Protein AF-A0A4Y2PY28-F1 (afdb_monomer)

Structure (mmCIF, N/CA/C/O backbone):
data_AF-A0A4Y2PY28-F1
#
_entry.id   AF-A0A4Y2PY28-F1
#
loop_
_atom_site.group_PDB
_atom_site.id
_atom_site.type_symbol
_atom_site.label_atom_id
_atom_site.label_alt_id
_atom_site.label_comp_id
_atom_site.label_asym_id
_atom_site.label_entity_id
_atom_site.label_seq_id
_atom_site.pdbx_PDB_ins_code
_atom_site.Cartn_x
_atom_site.Cartn_y
_atom_site.Cartn_z
_atom_site.occupancy
_atom_site.B_iso_or_equiv
_atom_site.auth_seq_id
_atom_site.auth_comp_id
_atom_site.auth_asym_id
_atom_site.auth_atom_id
_atom_site.pdbx_PDB_model_num
ATOM 1 N N . MET A 1 1 ? 18.741 -37.925 -11.623 1.00 42.62 1 MET A N 1
ATOM 2 C CA . MET A 1 1 ? 18.981 -37.374 -10.274 1.00 42.62 1 MET A CA 1
ATOM 3 C C . MET A 1 1 ? 19.808 -36.104 -10.390 1.00 42.62 1 MET A C 1
ATOM 5 O O . MET A 1 1 ? 21.008 -36.198 -10.601 1.00 42.62 1 MET A O 1
ATOM 9 N N . ARG A 1 2 ? 19.145 -34.948 -10.319 1.00 27.34 2 ARG A N 1
ATOM 10 C CA . ARG A 1 2 ? 19.666 -33.661 -9.835 1.00 27.34 2 ARG A CA 1
ATOM 11 C C . ARG A 1 2 ? 18.437 -32.921 -9.306 1.00 27.34 2 ARG A C 1
ATOM 13 O O . ARG A 1 2 ? 17.596 -32.500 -10.091 1.00 27.34 2 ARG A O 1
ATOM 20 N N . THR A 1 3 ? 18.270 -32.960 -7.995 1.00 50.09 3 THR A N 1
ATOM 21 C CA . THR A 1 3 ? 17.243 -32.256 -7.226 1.00 50.09 3 THR A CA 1
ATOM 22 C C . THR A 1 3 ? 17.913 -31.019 -6.667 1.00 50.09 3 THR A C 1
ATOM 24 O O . THR A 1 3 ? 18.770 -31.188 -5.816 1.00 50.09 3 THR A O 1
ATOM 27 N N . ASP A 1 4 ? 17.556 -29.832 -7.144 1.00 49.25 4 ASP A N 1
ATOM 28 C CA . ASP A 1 4 ? 17.910 -28.560 -6.510 1.00 49.25 4 ASP A CA 1
ATOM 29 C C . ASP A 1 4 ? 16.869 -27.520 -6.955 1.00 49.25 4 ASP A C 1
ATOM 31 O O . ASP A 1 4 ? 16.997 -26.952 -8.038 1.00 49.25 4 ASP A O 1
ATOM 35 N N . ASN A 1 5 ? 15.793 -27.342 -6.175 1.00 52.38 5 ASN A N 1
ATOM 36 C CA . ASN A 1 5 ? 15.070 -26.059 -6.073 1.00 52.38 5 ASN A CA 1
ATOM 37 C C . ASN A 1 5 ? 13.998 -25.977 -4.966 1.00 52.38 5 ASN A C 1
ATOM 39 O O . ASN A 1 5 ? 13.308 -24.963 -4.875 1.00 52.38 5 ASN A O 1
ATOM 43 N N . ASP A 1 6 ? 13.888 -26.966 -4.078 1.00 56.78 6 ASP A N 1
ATOM 44 C CA . ASP A 1 6 ? 12.881 -26.928 -3.006 1.00 56.78 6 ASP A CA 1
ATOM 45 C C . ASP A 1 6 ? 13.267 -25.969 -1.851 1.00 56.78 6 ASP A C 1
ATOM 47 O O . ASP A 1 6 ? 12.410 -25.312 -1.264 1.00 56.78 6 ASP A O 1
ATOM 51 N N . GLY A 1 7 ? 14.566 -25.764 -1.584 1.00 51.16 7 GLY A N 1
ATOM 52 C CA . GLY A 1 7 ? 15.033 -24.978 -0.425 1.00 51.16 7 GLY A CA 1
ATOM 53 C C . GLY A 1 7 ? 14.909 -23.446 -0.537 1.00 51.16 7 GLY A C 1
ATOM 54 O O . GLY A 1 7 ? 14.832 -22.748 0.476 1.00 51.16 7 GLY A O 1
ATOM 55 N N . VAL A 1 8 ? 14.867 -22.886 -1.751 1.00 55.44 8 VAL A N 1
ATOM 56 C CA . VAL A 1 8 ? 14.714 -21.425 -1.952 1.00 55.44 8 VAL A CA 1
ATOM 57 C C . VAL A 1 8 ? 13.259 -20.990 -1.758 1.00 55.44 8 VAL A C 1
ATOM 59 O O . VAL A 1 8 ? 12.986 -19.865 -1.342 1.00 55.44 8 VAL A O 1
ATOM 62 N N . ILE A 1 9 ? 12.317 -21.885 -2.049 1.00 58.47 9 ILE A N 1
ATOM 63 C CA . ILE A 1 9 ? 10.888 -21.635 -1.864 1.00 58.47 9 ILE A CA 1
ATOM 64 C C . ILE A 1 9 ? 10.547 -21.736 -0.372 1.00 58.47 9 ILE A C 1
ATOM 66 O O . ILE A 1 9 ? 9.928 -20.822 0.167 1.00 58.47 9 ILE A O 1
ATOM 70 N N . GLU A 1 10 ? 11.037 -22.773 0.319 1.00 60.12 10 GLU A N 1
ATOM 71 C CA . GLU A 1 10 ? 10.803 -22.965 1.760 1.00 60.12 10 GLU A CA 1
ATOM 72 C C . GLU A 1 10 ? 11.308 -21.796 2.619 1.00 60.12 10 GLU A C 1
ATOM 74 O O . GLU A 1 10 ? 10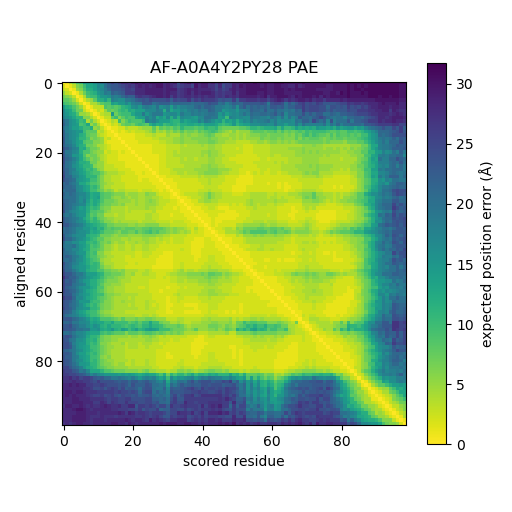.622 -21.347 3.539 1.00 60.12 10 GLU A O 1
ATOM 79 N N . THR A 1 11 ? 12.488 -21.260 2.302 1.00 63.81 11 THR A N 1
ATOM 80 C CA . THR A 1 11 ? 13.085 -20.135 3.040 1.00 63.81 11 THR A CA 1
ATOM 81 C C . THR A 1 11 ? 12.288 -18.840 2.878 1.00 63.81 11 THR A C 1
ATOM 83 O O . THR A 1 11 ? 12.015 -18.172 3.877 1.00 63.81 11 THR A O 1
ATOM 86 N N . LYS A 1 12 ? 11.821 -18.525 1.661 1.00 64.88 12 LYS A N 1
ATOM 87 C CA . LYS A 1 12 ? 10.931 -17.375 1.412 1.00 64.88 12 LYS A CA 1
ATOM 88 C C . LYS A 1 12 ? 9.612 -17.489 2.176 1.00 64.88 12 LYS A C 1
ATOM 90 O O . LYS A 1 12 ? 9.188 -16.532 2.820 1.00 64.88 12 LYS A O 1
ATOM 95 N N . THR A 1 13 ? 8.993 -18.668 2.171 1.00 75.00 13 THR A N 1
ATOM 96 C CA . THR A 1 13 ? 7.742 -18.909 2.906 1.00 75.00 13 THR A CA 1
ATOM 97 C C . THR A 1 13 ? 7.933 -18.786 4.422 1.00 75.00 13 THR A C 1
ATOM 99 O O . THR A 1 13 ? 7.053 -18.280 5.126 1.00 75.00 13 THR A O 1
ATOM 102 N N . GLN A 1 14 ? 9.094 -19.190 4.946 1.00 83.94 14 GLN A N 1
ATOM 103 C CA . GLN A 1 14 ? 9.405 -19.057 6.368 1.00 83.94 14 GLN A CA 1
ATOM 104 C C . GLN A 1 14 ? 9.583 -17.592 6.797 1.00 83.94 14 GLN A C 1
ATOM 106 O O . GLN A 1 14 ? 9.092 -17.205 7.860 1.00 83.94 14 GLN A O 1
ATOM 111 N N . GLU A 1 15 ? 10.258 -16.769 5.994 1.00 86.06 15 GLU A N 1
ATOM 112 C CA . GLU A 1 15 ? 10.442 -15.341 6.280 1.00 86.06 15 GLU A CA 1
ATOM 113 C C . GLU A 1 15 ? 9.115 -14.573 6.255 1.00 86.06 15 GLU A C 1
ATOM 115 O O . GLU A 1 15 ? 8.831 -13.808 7.181 1.00 86.06 15 GLU A O 1
ATOM 120 N N . GLU A 1 16 ? 8.257 -14.841 5.268 1.00 84.94 16 GLU A N 1
ATOM 121 C CA . GLU A 1 16 ? 6.908 -14.268 5.201 1.00 84.94 16 GLU A CA 1
ATOM 122 C C . GLU A 1 16 ? 6.063 -14.655 6.421 1.00 84.94 16 GLU A C 1
ATOM 124 O O . GLU A 1 16 ? 5.398 -13.807 7.026 1.00 84.94 16 GLU A O 1
ATOM 129 N N . SER A 1 17 ? 6.118 -15.926 6.826 1.00 89.44 17 SER A N 1
ATOM 130 C CA . SER A 1 17 ? 5.431 -16.421 8.022 1.00 89.44 17 SER A CA 1
ATOM 131 C C . SER A 1 17 ? 5.943 -15.740 9.298 1.00 89.44 17 SER A C 1
ATOM 133 O O . SER A 1 17 ? 5.154 -15.284 10.134 1.00 89.44 17 SER A O 1
ATOM 135 N N . ASN A 1 18 ? 7.264 -15.579 9.424 1.00 94.00 18 ASN A N 1
ATOM 136 C CA . ASN A 1 18 ? 7.888 -14.888 10.552 1.00 94.00 18 ASN A CA 1
ATOM 137 C C . ASN A 1 18 ? 7.460 -13.419 10.624 1.00 94.00 18 ASN A C 1
ATOM 139 O O . ASN A 1 18 ? 7.116 -12.927 11.703 1.00 94.00 18 ASN A O 1
ATOM 143 N N . PHE A 1 19 ? 7.438 -12.728 9.484 1.00 91.62 19 PHE A N 1
ATOM 144 C CA . PHE A 1 19 ? 6.998 -11.341 9.403 1.00 91.62 19 PHE A CA 1
ATOM 145 C C . PHE A 1 19 ? 5.522 -11.194 9.792 1.00 91.62 19 PHE A C 1
ATOM 147 O O . PHE A 1 19 ? 5.191 -10.386 10.662 1.00 91.62 19 PHE A O 1
ATOM 154 N N . ARG A 1 20 ? 4.636 -12.036 9.245 1.00 89.44 20 ARG A N 1
ATOM 155 C CA . ARG A 1 20 ? 3.206 -12.043 9.605 1.00 89.44 20 ARG A CA 1
ATOM 156 C C . ARG A 1 20 ? 2.990 -12.308 11.097 1.00 89.44 20 ARG A C 1
ATO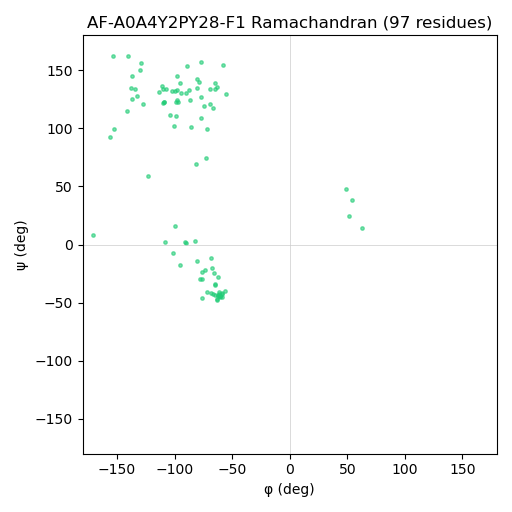M 158 O O . ARG A 1 20 ? 2.198 -11.614 11.735 1.00 89.44 20 ARG A O 1
ATOM 165 N N . SER A 1 21 ? 3.735 -13.252 11.673 1.00 94.12 21 SER A N 1
ATOM 166 C CA . SER A 1 21 ? 3.713 -13.546 13.112 1.00 94.12 21 SER A CA 1
ATOM 167 C C . SER A 1 21 ? 4.155 -12.344 13.955 1.00 94.12 21 SER A C 1
ATOM 169 O O . SER A 1 21 ? 3.548 -12.044 14.986 1.00 94.12 21 SER A O 1
ATOM 171 N N . LEU A 1 22 ? 5.183 -11.610 13.516 1.00 94.75 22 LEU A N 1
ATOM 172 C CA . LEU A 1 22 ? 5.640 -10.394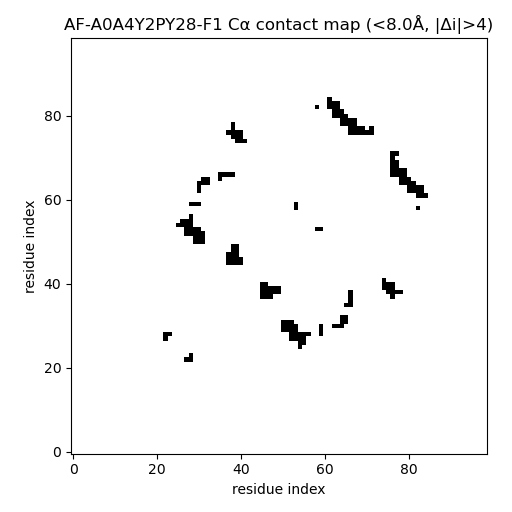 14.189 1.00 94.75 22 LEU A CA 1
ATOM 173 C C . LEU A 1 22 ? 4.563 -9.303 14.182 1.00 94.75 22 LEU A C 1
ATOM 175 O O . LEU A 1 22 ? 4.292 -8.727 15.237 1.00 94.75 22 LEU A O 1
ATOM 179 N N . LEU A 1 23 ? 3.932 -9.045 13.032 1.00 93.94 23 LEU A N 1
ATOM 180 C CA . LEU A 1 23 ? 2.850 -8.060 12.921 1.00 93.94 23 LEU A CA 1
ATOM 181 C C . LEU A 1 23 ? 1.687 -8.404 13.856 1.00 93.94 23 LEU A C 1
ATOM 183 O O . LEU A 1 23 ? 1.234 -7.551 14.620 1.00 93.94 23 LEU A O 1
ATOM 187 N N . GLN A 1 24 ? 1.280 -9.676 13.880 1.00 90.19 24 GLN A N 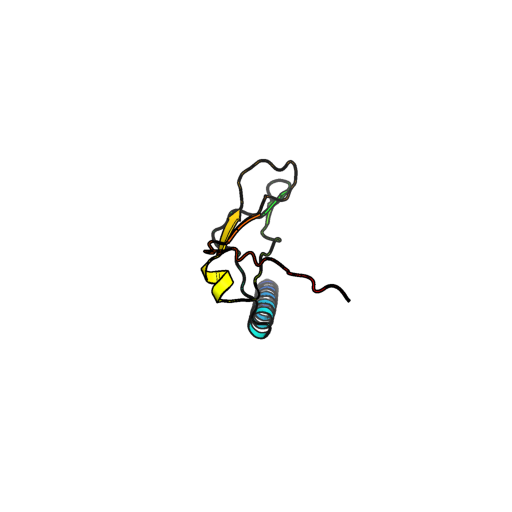1
ATOM 188 C CA . GLN A 1 24 ? 0.209 -10.150 14.753 1.00 90.19 24 GLN A CA 1
ATOM 189 C C . GLN A 1 24 ? 0.543 -9.944 16.238 1.00 90.19 24 GLN A C 1
ATOM 191 O O . GLN A 1 24 ? -0.280 -9.419 16.986 1.00 90.19 24 GLN A O 1
ATOM 196 N N . LYS A 1 25 ? 1.767 -10.285 16.666 1.00 94.44 25 LYS A N 1
ATOM 197 C CA . LYS A 1 25 ? 2.238 -10.065 18.050 1.00 94.44 25 LYS A CA 1
ATOM 198 C C . LYS A 1 25 ? 2.277 -8.589 18.443 1.00 94.44 25 LYS A C 1
ATOM 200 O O . LYS A 1 25 ? 2.191 -8.270 19.625 1.00 94.44 25 LYS A O 1
ATOM 205 N N . LYS A 1 26 ? 2.457 -7.693 17.473 1.00 94.38 26 LYS A N 1
ATOM 206 C CA . LYS A 1 26 ? 2.471 -6.240 17.678 1.00 94.38 26 LYS A CA 1
ATOM 207 C C . LYS A 1 26 ? 1.094 -5.597 17.512 1.00 94.38 26 LYS A C 1
ATOM 209 O O . LYS A 1 26 ? 1.002 -4.383 17.652 1.00 94.38 26 LYS A O 1
ATOM 214 N N . HIS A 1 27 ? 0.049 -6.387 17.246 1.00 93.94 27 HIS A N 1
ATOM 215 C CA . HIS A 1 27 ? -1.292 -5.895 16.925 1.00 93.94 27 HIS A CA 1
ATOM 216 C C . HIS A 1 27 ? -1.288 -4.889 15.759 1.00 93.94 27 HIS A C 1
ATOM 218 O O . HIS A 1 27 ? -2.016 -3.899 15.769 1.00 93.94 27 HIS A O 1
ATOM 224 N N . ILE A 1 28 ? -0.444 -5.148 14.757 1.00 95.62 28 ILE A N 1
ATOM 225 C CA . ILE A 1 28 ? -0.371 -4.384 13.513 1.00 95.62 28 ILE A CA 1
ATOM 226 C C . ILE A 1 28 ? -1.143 -5.142 12.431 1.00 95.62 28 ILE A C 1
ATOM 228 O O . ILE A 1 28 ? -0.948 -6.342 12.239 1.00 95.62 28 ILE A O 1
ATOM 232 N N . PHE A 1 29 ? -2.001 -4.429 11.712 1.00 94.50 29 PHE A N 1
ATOM 233 C CA . PHE A 1 29 ? -2.825 -4.933 10.621 1.00 94.50 29 PHE A CA 1
ATOM 234 C C . PHE A 1 29 ? -2.328 -4.351 9.300 1.00 94.50 29 PHE A C 1
ATOM 236 O O . PHE A 1 29 ? -2.022 -3.161 9.222 1.00 94.50 29 PHE A O 1
ATOM 243 N N . LEU A 1 30 ? -2.243 -5.191 8.271 1.00 94.44 30 LEU A N 1
ATOM 244 C CA . LEU A 1 30 ? -1.865 -4.777 6.923 1.00 94.44 30 LEU A CA 1
ATOM 245 C C . LEU A 1 30 ? -3.116 -4.335 6.153 1.00 94.44 30 LEU A C 1
ATOM 247 O O . LEU A 1 30 ? -4.120 -5.043 6.189 1.00 94.44 30 LEU A O 1
ATOM 251 N N . LEU A 1 31 ? -3.047 -3.184 5.481 1.00 95.62 31 LEU A N 1
ATOM 252 C CA . LEU A 1 31 ? -4.136 -2.656 4.647 1.00 95.62 31 LEU A CA 1
ATOM 253 C C . LEU A 1 31 ? -3.990 -3.006 3.165 1.00 95.62 31 LEU A C 1
ATOM 255 O O . LEU A 1 31 ? -4.968 -2.913 2.432 1.00 95.62 31 LEU A O 1
ATOM 259 N N . ASN A 1 32 ? -2.796 -3.409 2.723 1.00 94.19 32 ASN A N 1
ATOM 260 C CA . ASN A 1 32 ? -2.568 -3.829 1.345 1.00 94.19 32 ASN A CA 1
ATOM 261 C C . ASN A 1 32 ? -3.533 -4.951 0.944 1.00 94.19 32 ASN A C 1
ATOM 263 O O . ASN A 1 32 ? -3.626 -5.974 1.628 1.00 94.19 32 ASN A O 1
ATOM 267 N N . SER A 1 33 ? -4.191 -4.772 -0.199 1.00 89.38 33 SER A N 1
ATOM 268 C CA . SER A 1 33 ? -4.973 -5.827 -0.840 1.00 89.38 33 SER A CA 1
ATOM 269 C C . SER A 1 33 ? -4.049 -6.794 -1.585 1.00 89.38 33 SER A C 1
ATOM 271 O O . SER A 1 33 ? -3.094 -6.360 -2.225 1.00 89.38 33 SER A O 1
ATOM 273 N N . SER A 1 34 ? -4.331 -8.102 -1.529 1.00 86.56 34 SER A N 1
ATOM 274 C CA . SER A 1 34 ? -3.610 -9.105 -2.333 1.00 86.56 34 SER A CA 1
ATOM 275 C C . SER A 1 34 ? -3.855 -8.947 -3.830 1.00 86.56 34 SER A C 1
ATOM 277 O O . SER A 1 34 ? -3.024 -9.359 -4.632 1.00 86.56 34 SER A O 1
ATOM 279 N N . ASP A 1 35 ? -4.986 -8.344 -4.185 1.00 91.38 35 ASP A N 1
ATOM 280 C CA . ASP A 1 35 ? -5.470 -8.246 -5.560 1.00 91.38 35 ASP A CA 1
ATOM 281 C C . ASP A 1 35 ? -5.147 -6.870 -6.165 1.00 91.38 35 ASP A C 1
ATOM 283 O O . ASP A 1 35 ? -5.732 -6.461 -7.166 1.00 91.38 35 ASP A O 1
ATOM 287 N N . SER A 1 36 ? -4.240 -6.123 -5.528 1.00 93.19 36 SER A N 1
ATOM 288 C CA . SER A 1 36 ? -3.882 -4.776 -5.948 1.00 93.19 36 SER A CA 1
ATOM 289 C C . SER A 1 36 ? -2.966 -4.758 -7.158 1.00 93.19 36 SER A C 1
ATOM 291 O O . SER A 1 36 ? -2.148 -5.656 -7.377 1.00 93.19 36 SER A O 1
ATOM 293 N N . LEU A 1 37 ? -2.994 -3.630 -7.863 1.00 94.88 37 LEU A N 1
ATOM 294 C CA . LEU A 1 37 ? -1.935 -3.284 -8.800 1.00 94.88 37 LEU A CA 1
ATOM 295 C C . LEU A 1 37 ? -0.568 -3.240 -8.085 1.00 94.88 37 LEU A C 1
ATOM 297 O O . LEU A 1 37 ? -0.510 -3.017 -6.867 1.00 94.88 37 LEU A O 1
ATOM 301 N N . PRO A 1 38 ? 0.539 -3.461 -8.813 1.00 95.31 38 PRO A N 1
ATOM 302 C CA . PRO A 1 38 ? 1.881 -3.327 -8.257 1.00 95.31 38 PRO A CA 1
ATOM 303 C C . PRO A 1 38 ? 2.141 -1.888 -7.827 1.00 95.31 38 PRO A C 1
ATOM 305 O O . PRO A 1 38 ? 1.848 -0.953 -8.570 1.00 95.31 38 PRO A O 1
ATOM 308 N N . THR A 1 39 ? 2.726 -1.706 -6.644 1.00 95.94 39 THR A N 1
ATOM 309 C CA . THR A 1 39 ? 3.095 -0.371 -6.146 1.00 95.94 39 THR A CA 1
ATOM 310 C C . THR A 1 39 ? 4.405 0.124 -6.750 1.00 95.94 39 THR A C 1
ATOM 312 O O . THR A 1 39 ? 4.702 1.310 -6.669 1.00 95.94 39 THR A O 1
ATOM 315 N N . PHE A 1 40 ? 5.172 -0.765 -7.385 1.00 95.12 40 PHE A N 1
ATOM 316 C CA . PHE A 1 40 ? 6.433 -0.451 -8.037 1.00 95.12 40 PHE A CA 1
ATOM 317 C C . PHE A 1 40 ? 6.515 -1.094 -9.420 1.00 95.12 40 PHE A C 1
ATOM 319 O O . PHE A 1 40 ? 6.243 -2.288 -9.578 1.00 95.12 40 PHE A O 1
ATOM 326 N N . GLU A 1 41 ? 6.941 -0.321 -10.412 1.00 95.00 41 GLU A N 1
ATOM 327 C CA . GLU A 1 41 ? 7.144 -0.768 -11.780 1.00 95.00 41 GLU A CA 1
ATOM 328 C C . GLU A 1 41 ? 8.395 -0.126 -12.392 1.00 95.00 41 GLU A C 1
ATOM 330 O O . GLU A 1 41 ? 8.465 1.081 -12.603 1.00 95.00 41 GLU A O 1
ATOM 335 N N . HIS A 1 42 ? 9.400 -0.945 -12.710 1.00 94.00 42 HIS A N 1
ATOM 336 C CA . HIS A 1 42 ? 10.635 -0.478 -13.343 1.00 94.00 42 HIS A CA 1
ATOM 337 C C . HIS A 1 42 ? 11.069 -1.433 -14.453 1.00 94.00 42 HIS A C 1
ATOM 339 O O . HIS A 1 42 ? 11.249 -2.629 -14.214 1.00 94.00 42 HIS A O 1
ATOM 345 N N . ASN A 1 43 ? 11.264 -0.922 -15.674 1.00 92.62 43 ASN A N 1
ATOM 346 C CA . ASN A 1 43 ? 11.627 -1.721 -16.854 1.00 92.62 43 ASN A CA 1
ATOM 347 C C . ASN A 1 43 ? 10.726 -2.963 -17.040 1.00 92.62 43 ASN A C 1
ATOM 349 O O . ASN A 1 43 ? 11.226 -4.075 -17.231 1.00 92.62 43 ASN A O 1
ATOM 353 N N . ASN A 1 44 ? 9.402 -2.785 -16.945 1.00 88.62 44 ASN A N 1
ATOM 354 C CA . ASN A 1 44 ? 8.380 -3.844 -17.020 1.00 88.62 44 ASN A CA 1
ATOM 355 C C . ASN A 1 44 ? 8.450 -4.905 -15.903 1.00 88.62 44 ASN A C 1
ATOM 357 O O . ASN A 1 44 ? 7.847 -5.972 -16.023 1.00 88.62 44 ASN A O 1
ATOM 361 N N . ARG A 1 45 ? 9.194 -4.656 -14.819 1.00 94.25 45 ARG A N 1
ATOM 362 C CA . ARG A 1 45 ? 9.173 -5.499 -13.618 1.00 94.25 45 ARG A CA 1
ATOM 363 C C . ARG A 1 45 ? 8.232 -4.895 -12.597 1.00 94.25 45 ARG A C 1
ATOM 365 O O . ARG A 1 45 ? 8.446 -3.764 -12.178 1.00 94.25 45 ARG A O 1
ATOM 372 N N . GLN A 1 46 ? 7.246 -5.681 -12.192 1.00 94.94 46 GLN A N 1
ATOM 373 C CA . GLN A 1 46 ? 6.218 -5.300 -11.234 1.00 94.94 46 GLN A CA 1
ATOM 374 C C . GLN A 1 46 ? 6.526 -5.901 -9.861 1.00 94.94 46 GLN A C 1
ATOM 376 O O . GLN A 1 46 ? 6.829 -7.092 -9.759 1.00 94.94 46 GLN A O 1
ATOM 381 N N . CYS A 1 47 ? 6.459 -5.073 -8.819 1.00 93.75 47 CYS A N 1
ATOM 382 C CA . CYS A 1 47 ? 6.721 -5.453 -7.432 1.00 93.75 47 CYS A CA 1
ATOM 383 C C . CYS A 1 47 ? 5.723 -4.772 -6.473 1.00 93.75 47 CYS A C 1
ATOM 385 O O . CYS A 1 47 ? 5.113 -3.756 -6.807 1.00 93.75 47 CYS A O 1
ATOM 387 N N . TRP A 1 48 ? 5.617 -5.302 -5.247 1.00 94.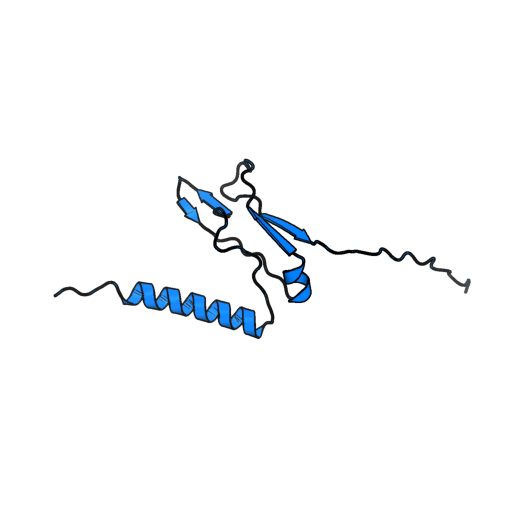81 48 TRP A N 1
ATOM 388 C CA . TRP A 1 48 ? 4.790 -4.755 -4.156 1.00 94.81 48 TRP A CA 1
ATOM 389 C C . TRP A 1 48 ? 5.630 -4.453 -2.897 1.00 94.81 48 TRP A C 1
ATOM 391 O O . TRP A 1 48 ? 5.402 -5.061 -1.850 1.00 94.81 48 TRP A O 1
ATOM 401 N N . PRO A 1 49 ? 6.664 -3.592 -2.979 1.00 93.69 49 PRO A N 1
ATOM 402 C CA . PRO A 1 49 ? 7.517 -3.297 -1.827 1.00 93.69 49 PRO A CA 1
ATOM 403 C C . PRO A 1 49 ? 6.837 -2.405 -0.778 1.00 93.69 49 PRO A C 1
ATOM 405 O O . PRO A 1 49 ? 7.259 -2.402 0.379 1.00 93.69 49 PRO A O 1
ATOM 408 N N . ASP A 1 50 ? 5.809 -1.644 -1.163 1.00 94.88 50 ASP A N 1
ATOM 409 C CA . ASP A 1 50 ? 5.209 -0.634 -0.295 1.00 94.88 50 ASP A CA 1
ATOM 410 C C . ASP A 1 50 ? 4.134 -1.249 0.604 1.00 94.88 50 ASP A C 1
ATOM 412 O O . ASP A 1 50 ? 3.168 -1.850 0.135 1.00 94.88 50 ASP A O 1
ATOM 416 N N . LEU A 1 51 ? 4.280 -1.078 1.920 1.00 94.50 51 LEU A N 1
ATOM 417 C CA . LEU A 1 51 ? 3.354 -1.606 2.921 1.00 94.50 51 LEU A CA 1
ATOM 418 C C . LEU A 1 51 ? 2.631 -0.471 3.639 1.00 94.50 51 LEU A C 1
ATOM 420 O O . LEU A 1 51 ? 3.246 0.457 4.160 1.00 94.50 51 LEU A O 1
ATOM 424 N N . THR A 1 52 ? 1.312 -0.589 3.737 1.00 95.81 52 THR A N 1
ATOM 425 C CA . THR A 1 52 ? 0.473 0.270 4.567 1.00 95.81 52 THR A CA 1
ATOM 426 C C . THR A 1 52 ? -0.037 -0.526 5.756 1.00 95.81 52 THR A C 1
ATOM 428 O O . THR A 1 52 ? -0.684 -1.562 5.607 1.00 95.81 52 THR A O 1
ATOM 431 N N . MET A 1 53 ? 0.253 -0.034 6.957 1.00 95.69 53 MET A N 1
ATOM 432 C CA . MET A 1 53 ? -0.017 -0.735 8.207 1.00 95.69 53 MET A CA 1
ATOM 433 C C . MET A 1 53 ? -0.758 0.159 9.197 1.00 95.69 53 MET A C 1
ATOM 435 O O . MET A 1 53 ? -0.550 1.370 9.234 1.00 95.69 53 MET A O 1
ATOM 439 N N . VAL A 1 54 ? -1.577 -0.453 10.049 1.00 95.38 54 VAL A N 1
ATOM 440 C CA . VAL A 1 54 ? -2.335 0.238 11.092 1.00 95.38 54 VAL A CA 1
ATOM 441 C C . VAL A 1 54 ? -2.288 -0.527 12.412 1.00 95.38 54 VAL A C 1
ATOM 443 O O . VAL A 1 54 ? -2.269 -1.751 12.432 1.00 95.38 54 VAL A O 1
ATOM 446 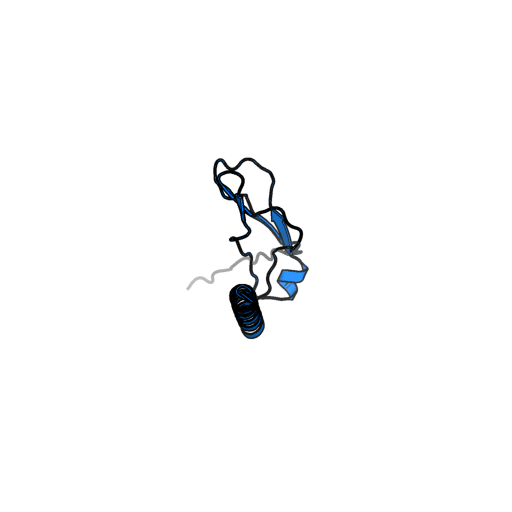N N . SER A 1 55 ? -2.270 0.186 13.536 1.00 92.69 55 SER A N 1
ATOM 447 C CA . SER A 1 55 ? -2.168 -0.400 14.884 1.00 92.69 55 SER A CA 1
ATOM 448 C C . SER A 1 55 ? -3.515 -0.732 15.538 1.00 92.69 55 SER A C 1
ATOM 450 O O . SER A 1 55 ? -3.560 -1.160 16.688 1.00 92.69 55 SER A O 1
ATOM 452 N N . SER A 1 56 ? -4.630 -0.497 14.842 1.00 91.19 56 SER A N 1
ATOM 453 C CA . SER A 1 56 ? -5.979 -0.675 15.379 1.00 91.19 56 SER A CA 1
ATOM 454 C C . SER A 1 56 ? -6.847 -1.447 14.402 1.00 91.19 56 SER A C 1
ATOM 456 O O . SER A 1 56 ? -6.989 -1.056 13.244 1.00 91.19 56 SER A O 1
ATOM 458 N N . HIS A 1 57 ? -7.474 -2.509 14.903 1.00 90.81 57 HIS A N 1
ATOM 459 C CA . HIS A 1 57 ? -8.420 -3.310 14.136 1.00 90.81 57 HIS A CA 1
ATOM 460 C C . HIS A 1 57 ? -9.627 -2.480 13.680 1.00 90.81 57 HIS A C 1
ATOM 462 O O . HIS A 1 57 ? -10.028 -2.550 12.524 1.00 90.81 57 HIS A O 1
ATOM 468 N N . SER A 1 58 ? -10.167 -1.636 14.566 1.00 91.75 58 SER A N 1
ATOM 469 C CA . SER A 1 58 ? -11.307 -0.773 14.244 1.00 91.75 58 SER A CA 1
ATOM 470 C C . SER A 1 58 ? -10.962 0.263 13.180 1.00 91.75 58 SER A C 1
ATOM 472 O O . SER A 1 58 ? -11.814 0.599 12.368 1.00 91.75 58 SER A O 1
ATOM 474 N N . LEU A 1 59 ? -9.718 0.758 13.175 1.00 91.56 59 LEU A N 1
ATOM 475 C CA . LEU A 1 59 ? -9.259 1.671 12.133 1.00 91.56 59 LEU A CA 1
ATOM 476 C C . LEU A 1 59 ? -9.067 0.927 10.809 1.00 91.56 59 LEU A C 1
ATOM 478 O O . LEU A 1 59 ? -9.499 1.425 9.781 1.00 91.56 59 LEU A O 1
ATOM 482 N N . ALA A 1 60 ? -8.513 -0.291 10.840 1.00 92.94 60 ALA A N 1
ATOM 483 C CA . ALA A 1 60 ? -8.396 -1.127 9.647 1.00 92.94 60 ALA A CA 1
ATOM 484 C C . ALA A 1 60 ? -9.753 -1.377 8.975 1.00 92.94 60 ALA A C 1
ATOM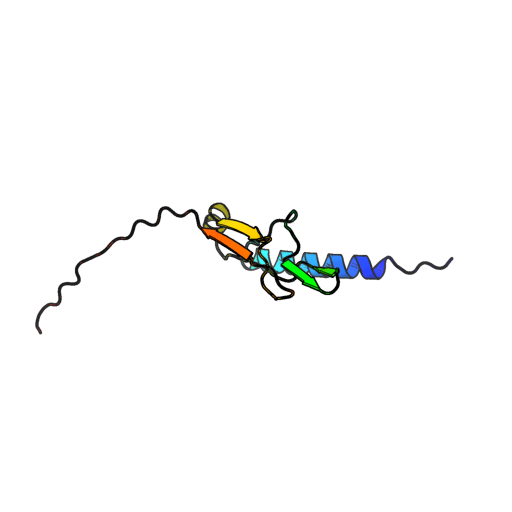 486 O O . ALA A 1 60 ? -9.852 -1.306 7.758 1.00 92.94 60 ALA A O 1
ATOM 487 N N . ALA A 1 61 ? -10.800 -1.608 9.772 1.00 92.75 61 ALA A N 1
ATOM 488 C CA . ALA A 1 61 ? -12.148 -1.879 9.280 1.00 92.75 61 ALA A CA 1
ATOM 489 C C . ALA A 1 61 ? -12.829 -0.681 8.591 1.00 92.75 61 ALA A C 1
ATOM 491 O O . ALA A 1 61 ? -13.788 -0.879 7.851 1.00 92.75 61 ALA A O 1
ATOM 492 N N . VAL A 1 62 ? -12.367 0.548 8.844 1.00 93.44 62 VAL A N 1
ATOM 493 C CA . VAL A 1 62 ? -12.902 1.768 8.212 1.00 93.44 62 VAL A CA 1
ATOM 494 C C . VAL A 1 62 ? -11.942 2.368 7.187 1.00 93.44 62 VAL A C 1
ATOM 496 O O . VAL A 1 62 ? -12.233 3.424 6.630 1.00 93.44 62 VAL A O 1
ATOM 499 N N . CYS A 1 63 ? -10.795 1.730 6.953 1.00 94.25 63 CYS A N 1
ATOM 500 C CA . CYS A 1 63 ? -9.863 2.142 5.920 1.00 94.25 63 CYS A CA 1
ATOM 501 C C . CYS A 1 63 ? -10.183 1.433 4.603 1.00 94.25 63 CYS A C 1
ATOM 503 O O . CYS A 1 63 ? -10.269 0.210 4.550 1.00 94.25 63 CYS A O 1
ATOM 505 N N . GLU A 1 64 ? -10.267 2.204 3.531 1.00 94.06 64 GLU A N 1
ATOM 506 C CA . GLU A 1 64 ? -10.118 1.711 2.166 1.00 94.06 64 GLU A CA 1
ATOM 507 C C . GLU A 1 64 ? -8.687 1.979 1.702 1.00 94.06 64 GLU A C 1
ATOM 509 O O . GLU A 1 64 ? -8.073 2.985 2.075 1.00 94.06 64 GLU A O 1
ATOM 514 N N . TRP A 1 65 ? -8.152 1.070 0.897 1.00 96.31 65 TRP A N 1
ATOM 515 C CA . TRP A 1 65 ? -6.782 1.114 0.411 1.00 96.31 65 TRP A CA 1
ATOM 516 C C . TRP A 1 65 ? -6.760 0.734 -1.065 1.00 96.31 65 TRP A C 1
ATOM 518 O O . TRP A 1 65 ? -7.416 -0.234 -1.450 1.00 96.31 65 TRP A O 1
ATOM 528 N N . ASP A 1 66 ? -6.020 1.486 -1.876 1.00 96.00 66 ASP A N 1
ATOM 529 C CA . ASP A 1 66 ? -5.896 1.229 -3.310 1.00 96.00 66 ASP A CA 1
ATOM 530 C C . ASP A 1 66 ? -4.568 1.758 -3.875 1.00 96.00 66 ASP A C 1
ATOM 532 O O . ASP A 1 66 ? -3.915 2.611 -3.267 1.00 96.00 66 ASP A O 1
ATOM 536 N N . VAL A 1 67 ? -4.183 1.279 -5.056 1.00 96.12 67 VAL A N 1
ATOM 537 C CA . VAL A 1 67 ? -3.032 1.772 -5.825 1.00 96.12 67 VAL A CA 1
ATOM 538 C C . VAL A 1 67 ? -3.557 2.514 -7.045 1.00 96.12 67 VAL A C 1
ATOM 540 O O . VAL A 1 67 ? -4.295 1.953 -7.847 1.00 96.12 67 VAL A O 1
ATOM 543 N N . LEU A 1 68 ? -3.178 3.780 -7.199 1.00 94.56 68 LEU A N 1
ATOM 544 C CA . LEU A 1 68 ? -3.654 4.603 -8.306 1.00 94.56 68 LEU A CA 1
ATOM 545 C C . LEU A 1 68 ? -2.863 4.317 -9.588 1.00 94.56 68 LEU A C 1
ATOM 547 O O . LEU A 1 68 ? -1.644 4.156 -9.559 1.00 94.56 68 LEU A O 1
ATOM 551 N N . GLU A 1 69 ? -3.564 4.324 -10.722 1.00 90.62 69 GLU A N 1
ATOM 552 C CA . GLU A 1 69 ? -2.983 4.186 -12.070 1.00 90.62 69 GLU A CA 1
ATOM 553 C C . GLU A 1 69 ? -2.419 5.499 -12.637 1.00 90.62 69 GLU A C 1
ATOM 555 O O . GLU A 1 69 ? -1.987 5.553 -13.785 1.00 90.62 69 GLU A O 1
ATOM 560 N N . GLU A 1 70 ? -2.445 6.577 -11.856 1.00 90.69 70 GLU A N 1
ATOM 561 C CA . GLU A 1 70 ? -1.964 7.886 -12.290 1.00 90.69 70 GLU A CA 1
ATOM 562 C C . GLU A 1 70 ? -0.452 7.870 -12.564 1.00 90.69 70 GLU A C 1
ATOM 564 O O . GLU A 1 70 ? 0.328 7.298 -11.802 1.00 90.69 70 GLU A O 1
ATOM 569 N N . GLU A 1 71 ? -0.034 8.541 -13.641 1.00 84.44 71 GLU A N 1
ATOM 570 C CA . GLU A 1 71 ? 1.379 8.695 -13.995 1.00 84.44 71 GLU A CA 1
ATOM 571 C C . GLU A 1 71 ? 2.096 9.552 -12.941 1.00 84.44 71 GLU A C 1
ATOM 573 O O . GLU A 1 71 ? 1.776 10.729 -12.748 1.00 84.44 71 GLU A O 1
ATOM 578 N N . THR A 1 72 ? 3.082 8.967 -12.262 1.00 83.00 72 THR A N 1
ATOM 579 C CA . THR A 1 72 ? 3.789 9.607 -11.142 1.00 83.00 72 THR A CA 1
ATOM 580 C C . THR A 1 72 ? 5.154 10.176 -11.543 1.00 83.00 72 THR A C 1
ATOM 582 O O . THR A 1 72 ? 5.781 10.869 -10.740 1.00 83.00 72 THR A O 1
ATOM 585 N N . ASN A 1 73 ? 5.629 9.910 -12.773 1.00 88.75 73 ASN A N 1
ATOM 586 C CA . ASN A 1 73 ? 7.026 10.110 -13.195 1.00 88.75 73 ASN A CA 1
ATOM 587 C C . ASN A 1 73 ? 8.050 9.461 -12.235 1.00 88.75 73 ASN A C 1
ATOM 589 O O . ASN A 1 73 ? 9.201 9.895 -12.145 1.00 88.75 73 ASN A O 1
ATOM 593 N N . SER A 1 74 ? 7.628 8.431 -11.503 1.00 92.31 74 SER A N 1
ATOM 594 C CA . SER A 1 74 ? 8.437 7.598 -10.621 1.00 92.31 74 SER A CA 1
ATOM 595 C C . SER A 1 74 ? 8.178 6.138 -10.976 1.00 92.31 74 SER A C 1
ATOM 597 O O . SER A 1 74 ? 7.141 5.781 -11.524 1.00 92.31 74 SER A O 1
ATOM 599 N N . ASP A 1 75 ? 9.130 5.279 -10.650 1.00 94.69 75 ASP A N 1
ATOM 600 C CA . ASP A 1 75 ? 8.930 3.835 -10.620 1.00 94.69 75 ASP A CA 1
ATOM 601 C C . ASP A 1 75 ? 7.983 3.382 -9.491 1.00 94.69 75 ASP A C 1
ATOM 603 O O . ASP A 1 75 ? 7.523 2.245 -9.520 1.00 94.69 75 ASP A O 1
ATOM 607 N N . HIS A 1 76 ? 7.629 4.247 -8.534 1.00 95.06 76 HIS A N 1
ATOM 608 C CA . HIS A 1 76 ? 6.574 3.996 -7.550 1.00 95.06 76 HIS A CA 1
ATOM 609 C C . HIS A 1 76 ? 5.222 4.592 -7.975 1.00 95.06 76 HIS A C 1
ATOM 611 O O . HIS A 1 76 ? 5.136 5.739 -8.423 1.00 95.06 76 HIS A O 1
ATOM 617 N N . LYS A 1 77 ? 4.142 3.835 -7.749 1.00 94.56 77 LYS A N 1
ATOM 618 C CA . LYS A 1 77 ? 2.750 4.277 -7.918 1.00 94.56 77 LYS A CA 1
ATOM 619 C C . LYS A 1 77 ? 2.212 4.888 -6.628 1.00 94.56 77 LYS A C 1
ATOM 621 O O . LYS A 1 77 ? 2.642 4.546 -5.526 1.00 94.56 77 LYS A O 1
ATOM 626 N N . PHE A 1 78 ? 1.238 5.787 -6.754 1.00 95.19 78 PHE A N 1
ATOM 627 C CA . PHE A 1 78 ? 0.587 6.364 -5.582 1.00 95.19 78 PHE A CA 1
ATOM 628 C C . PHE A 1 78 ? -0.265 5.323 -4.856 1.00 95.19 78 PHE A C 1
ATOM 630 O O . PHE A 1 78 ? -1.078 4.628 -5.461 1.00 95.19 78 PHE A O 1
ATOM 637 N N . VAL A 1 79 ? -0.124 5.278 -3.534 1.00 95.44 79 VAL A N 1
ATOM 638 C CA . VAL A 1 79 ? -0.997 4.509 -2.647 1.00 95.44 79 VAL A CA 1
ATOM 639 C C . VAL A 1 79 ? -2.041 5.451 -2.054 1.00 95.44 79 VAL A C 1
ATOM 641 O O . VAL A 1 79 ? -1.703 6.439 -1.399 1.00 95.44 79 VAL A O 1
ATOM 644 N N . LYS A 1 80 ? -3.318 5.142 -2.271 1.00 94.81 80 LYS A N 1
ATOM 645 C CA . LYS A 1 80 ? -4.458 5.873 -1.723 1.00 94.81 80 LYS A CA 1
ATOM 646 C C . LYS A 1 80 ? -4.972 5.168 -0.475 1.00 94.81 80 LYS A C 1
ATOM 648 O O . LYS A 1 80 ? -5.204 3.965 -0.475 1.00 94.81 80 LYS A O 1
ATOM 653 N N . ILE A 1 81 ? -5.199 5.951 0.575 1.00 94.75 81 ILE A N 1
ATOM 654 C CA . ILE A 1 81 ? -5.803 5.487 1.823 1.00 94.75 81 ILE A CA 1
ATOM 655 C C . ILE A 1 81 ? -6.975 6.410 2.137 1.00 94.75 81 ILE A C 1
ATOM 657 O O . ILE A 1 81 ? -6.790 7.618 2.296 1.00 94.75 81 ILE A O 1
ATOM 661 N N . CYS A 1 82 ? -8.176 5.853 2.242 1.00 93.62 82 CYS A N 1
ATOM 662 C CA . CYS A 1 82 ? -9.370 6.583 2.653 1.00 93.62 82 CYS A CA 1
ATOM 663 C C . CYS A 1 82 ? -9.796 6.106 4.036 1.00 93.62 82 CYS A C 1
ATOM 665 O O . CYS A 1 82 ? -10.047 4.926 4.234 1.00 93.62 82 CYS A O 1
ATOM 667 N N . ILE A 1 83 ? -9.872 7.022 5.002 1.00 92.12 83 ILE A N 1
ATOM 668 C CA . ILE A 1 83 ? -10.317 6.713 6.364 1.00 92.12 83 ILE A CA 1
ATOM 669 C C . ILE A 1 83 ? -11.772 7.157 6.491 1.00 92.12 83 ILE A C 1
ATOM 671 O O . ILE A 1 83 ? -12.054 8.344 6.665 1.00 92.12 83 ILE A O 1
ATOM 675 N N . ASN A 1 84 ? -12.695 6.204 6.430 1.00 89.81 84 ASN A N 1
ATOM 676 C CA . ASN A 1 84 ? -14.133 6.445 6.491 1.00 89.81 84 ASN A CA 1
ATOM 677 C C . ASN A 1 84 ? -14.588 6.608 7.947 1.00 89.81 84 ASN A C 1
ATOM 679 O O . ASN A 1 84 ? -15.256 5.749 8.522 1.00 89.81 84 ASN A O 1
ATOM 683 N N . SER A 1 85 ? -14.192 7.713 8.576 1.00 80.06 85 SER A N 1
ATOM 684 C CA . SER A 1 85 ? -14.569 8.030 9.953 1.00 80.06 85 SER A CA 1
ATOM 685 C C . SER A 1 85 ? -15.591 9.163 10.000 1.00 80.06 85 SER A C 1
ATOM 687 O O . SER A 1 85 ? -15.404 10.211 9.381 1.00 80.06 85 SER A O 1
ATOM 689 N N . ASN A 1 86 ? -16.643 8.991 10.805 1.00 71.75 86 ASN A N 1
ATOM 690 C CA . ASN A 1 86 ? -17.512 10.087 11.232 1.00 71.75 86 ASN A CA 1
ATOM 691 C C . ASN A 1 86 ? -16.760 10.943 12.260 1.00 71.75 86 ASN A C 1
ATOM 693 O O . ASN A 1 86 ? -17.006 10.857 13.464 1.00 71.75 86 ASN A O 1
ATOM 697 N N . ILE A 1 87 ? -15.798 11.745 11.802 1.00 65.12 87 ILE A N 1
ATOM 698 C CA . ILE A 1 87 ? -15.079 12.672 12.675 1.00 65.12 87 ILE A CA 1
ATOM 699 C C . ILE A 1 87 ? -16.041 13.802 13.051 1.00 65.12 87 ILE A C 1
ATOM 701 O O . ILE A 1 87 ? -16.242 14.751 12.297 1.00 65.12 87 ILE A O 1
ATOM 705 N N . SER A 1 88 ? -16.632 13.722 14.242 1.00 64.12 88 SER A N 1
ATOM 706 C CA . SER A 1 88 ? -17.288 14.868 14.866 1.00 64.12 88 SER A CA 1
ATOM 707 C C . SER A 1 88 ? -16.214 15.789 15.450 1.00 64.12 88 SER A C 1
ATOM 709 O O . SER A 1 88 ? -15.569 15.445 16.442 1.00 64.12 88 SER A O 1
ATOM 711 N N . SER A 1 89 ? -16.003 16.954 14.840 1.00 70.38 89 SER A N 1
ATOM 712 C CA . SER A 1 89 ? -15.137 17.987 15.413 1.00 70.38 89 SER A CA 1
ATOM 713 C C . SER A 1 89 ? -15.853 18.661 16.584 1.00 70.38 89 SER A C 1
ATOM 715 O O . SER A 1 89 ? -16.925 19.239 16.407 1.00 70.38 89 SER A O 1
ATOM 717 N N . LEU A 1 90 ? -15.280 18.575 17.786 1.00 69.38 90 LEU A N 1
ATOM 718 C CA . LEU A 1 90 ? -15.765 19.290 18.966 1.00 69.38 90 LEU A CA 1
ATOM 719 C C . LEU A 1 90 ? -14.837 20.475 19.240 1.00 69.38 90 LEU A C 1
ATOM 721 O O . LEU A 1 90 ? -13.684 20.298 19.629 1.00 69.38 90 LEU A O 1
ATOM 725 N N . SER A 1 91 ? -15.339 21.693 19.048 1.00 73.25 91 SER A N 1
ATOM 726 C CA . SER A 1 91 ? -14.635 22.925 19.408 1.00 73.25 91 SER A CA 1
ATOM 727 C C . SER A 1 91 ? -15.117 23.434 20.766 1.00 73.25 91 SER A C 1
ATOM 729 O O . SER A 1 91 ? -16.305 23.711 20.930 1.00 73.25 91 SER A O 1
ATOM 731 N N . PHE A 1 92 ? -14.203 23.624 21.718 1.00 79.69 92 PHE A N 1
ATOM 732 C CA . PHE A 1 92 ? -14.501 24.250 23.008 1.00 79.69 92 PHE A CA 1
ATOM 733 C C . PHE A 1 92 ? -13.851 25.631 23.092 1.00 79.69 92 PHE A C 1
ATOM 735 O O . PHE A 1 92 ? -12.669 25.792 22.784 1.0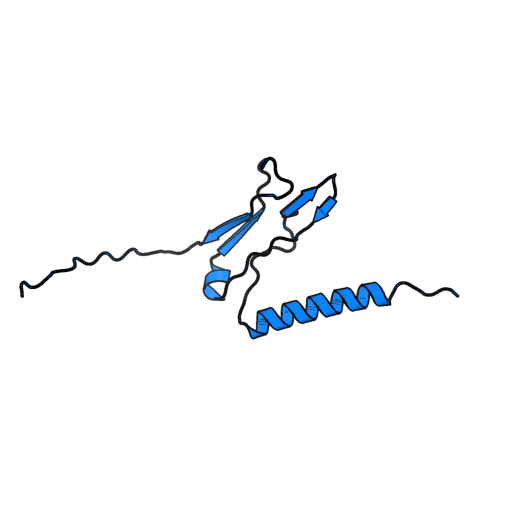0 79.69 92 PHE A O 1
ATOM 742 N N . ALA A 1 93 ? -14.605 26.631 23.550 1.00 81.62 93 ALA A N 1
ATOM 743 C CA . ALA A 1 93 ? -14.037 27.929 23.887 1.00 81.62 93 ALA A CA 1
ATOM 744 C C . ALA A 1 93 ? -13.162 27.790 25.143 1.00 81.62 93 ALA A C 1
ATOM 746 O O . ALA A 1 93 ? -13.633 27.382 26.206 1.00 81.62 93 ALA A O 1
ATOM 747 N N . ARG A 1 94 ? -11.874 28.130 25.033 1.00 82.06 94 ARG A N 1
ATOM 748 C CA . ARG A 1 94 ? -10.969 28.181 26.185 1.00 82.06 94 ARG A CA 1
ATOM 749 C C . ARG A 1 94 ? -11.087 29.547 26.855 1.00 82.06 94 ARG A C 1
ATOM 751 O O . ARG A 1 94 ? -10.488 30.515 26.392 1.00 82.06 94 ARG A O 1
ATOM 758 N N . PHE A 1 95 ? -11.820 29.624 27.960 1.00 82.62 95 PHE A N 1
ATOM 759 C CA . PHE A 1 95 ? -11.837 30.819 28.803 1.00 82.62 95 PHE A CA 1
ATOM 760 C C . PHE A 1 95 ? -10.555 30.873 29.642 1.00 82.62 95 PHE A C 1
ATOM 762 O O . PHE A 1 95 ? -10.196 29.902 30.308 1.00 82.62 95 PHE A O 1
ATOM 769 N N . LYS A 1 96 ? -9.833 31.996 29.584 1.00 78.62 96 LYS A N 1
ATOM 770 C CA . LYS A 1 96 ? -8.730 32.287 30.508 1.00 78.62 96 LYS A CA 1
ATOM 771 C C . LYS A 1 96 ? -9.280 33.123 31.660 1.00 78.62 96 LYS A C 1
ATOM 773 O O . LYS A 1 96 ? -9.925 34.136 31.412 1.00 78.62 96 LYS A O 1
ATOM 778 N N . THR A 1 97 ? -8.999 32.732 32.896 1.00 75.00 97 THR A N 1
ATOM 779 C CA . THR A 1 97 ? -9.148 33.616 34.057 1.00 75.00 97 THR A CA 1
ATOM 780 C C . THR A 1 97 ? -7.934 34.538 34.140 1.00 75.00 97 THR A C 1
ATOM 782 O O . THR A 1 97 ? -6.803 34.087 33.947 1.00 75.00 97 THR A O 1
ATOM 785 N N . ALA A 1 98 ? -8.170 35.829 34.380 1.00 75.31 98 ALA A N 1
ATOM 786 C CA . ALA A 1 98 ? -7.104 36.774 34.698 1.00 75.31 98 ALA A CA 1
ATOM 787 C C . ALA A 1 98 ? -6.477 36.382 36.046 1.00 75.31 98 ALA A C 1
ATOM 789 O O . ALA A 1 98 ? -7.207 36.030 36.974 1.00 75.31 98 ALA A O 1
ATOM 790 N N . HIS A 1 99 ? -5.144 36.374 36.101 1.00 66.50 99 HIS A N 1
ATOM 791 C CA . HIS A 1 99 ? -4.368 36.176 37.326 1.00 66.50 99 HIS A CA 1
ATOM 792 C C . HIS A 1 99 ? -4.281 37.490 38.109 1.00 66.50 99 HIS A C 1
ATOM 794 O O . HIS A 1 99 ? -4.275 38.553 37.449 1.00 66.50 99 HIS A O 1
#

pLDDT: mean 84.95, std 14.57, range [27.34, 96.31]

Nearest PDB structures (foldseek):
  2ei9-assembly1_A  TM=7.563E-01  e=9.205E-03  Bombyx mori
  6a44-assembly1_A  TM=7.716E-01  e=2.262E-02  Bombyx mori
  6a43-assembly1_A  TM=7.771E-01  e=2.925E-02  Bombyx mori

Mean predicted aligned error: 10.58 Å

Foldseek 3Di:
DDDDDPVVVVVVVVVVVVVVVVCVVQQKDWLDDPPAFAQFADPNDGHNPDTDIDNDPVQSVQKHWHWDPDDPVHRGTDIDIDRRDPDDDDDDDDDDDDD

Radius of gyration: 21.36 Å; Cα contacts (8 Å, |Δi|>4): 104; chains: 1; bounding box: 37×74×54 Å

Secondary structure (DSSP, 8-state):
-----HHHHHHHHHHHHHHHHHHHHTT-EE---TTPPPSEEETTEEE-----EES-HHHHTTEEEEE--S--SSSBPPEEEEE-----------PPPP-

Solvent-accessible surface area (backbone atoms only — not comparable to full-atom values): 6481 Å² total; per-residue (Å²): 142,85,89,87,71,69,69,68,55,54,52,53,54,50,52,53,50,49,50,55,53,51,32,56,76,67,49,41,43,76,55,70,61,93,86,53,67,59,38,26,48,55,96,92,43,74,38,72,85,76,82,50,72,38,76,41,71,75,57,55,76,35,44,48,62,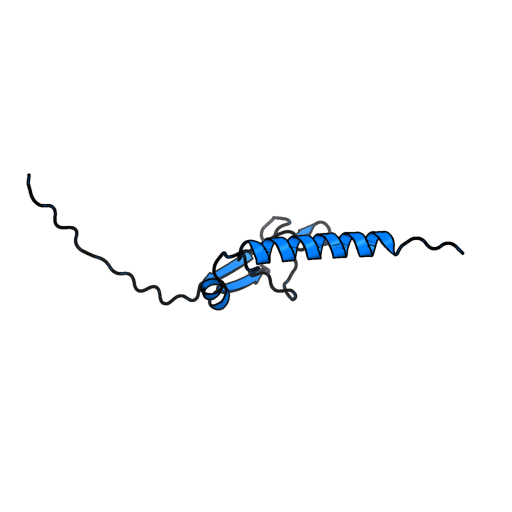50,60,48,90,62,89,66,94,53,49,50,43,50,74,47,75,47,75,71,66,90,76,77,84,83,86,78,87,83,82,79,81,85,130

Organism: Araneus ventricosus (NCBI:txid182803)

InterPro domains:
  IPR005135 Endonuclease/exonuclease/phosphatase [PF14529] (12-79)
  IPR036691 Endonuclease/exonuclease/phosphatase superfamily [G3DSA:3.60.10.10] (2-84)
  IPR036691 Endonuclease/exonuclease/phosphatase superfamily [SSF56219] (29-84)

Sequence (99 aa):
MRTDNDGVIETKTQEESNFRSLLQKKHIFLLNSSDSLPTFEHNNRQCWPDLTMVSSHSLAAVCEWDVLEEETNSDHKFVKICINSNISSLSFARFKTAH